Protein AF-A0A1Q6RT48-F1 (afdb_monomer_lite)

Secondary structure (DSSP, 8-state):
-HHHHHHHHHHHHHHHH-TTTT---HHHHHHHHHHHHHHHHHHHHHHHHHHHHHHHHT-

Sequence (59 aa):
MIPGCFYAFICVTYIANAHIGFNIPWTPAYIIGVVCAVAYVVACCLYGKKRAARLLASK

Foldseek 3Di:
DVVVLVVQLVVQLCQCCPPVHVVDDNVVSNVRSNVRSVVVVVVVVVVVVVVVVVVVVVD

Radius of gyration: 15.48 Å; chains: 1; bounding box: 34×16×45 Å

pLDDT: mean 85.8, std 7.83, range [53.72, 95.0]

Structure (mmCIF, N/CA/C/O backbone):
data_AF-A0A1Q6RT48-F1
#
_entry.id   AF-A0A1Q6RT48-F1
#
loop_
_atom_site.group_PDB
_atom_site.id
_atom_site.type_symbol
_atom_site.label_atom_id
_atom_site.label_alt_id
_atom_site.label_comp_id
_atom_site.label_asym_id
_atom_site.label_entity_id
_atom_site.label_seq_id
_atom_site.pdbx_PDB_ins_code
_atom_site.Cartn_x
_atom_site.Cartn_y
_atom_site.Cartn_z
_atom_site.occupancy
_atom_site.B_iso_or_equiv
_atom_site.auth_seq_id
_atom_site.auth_comp_id
_atom_site.auth_asym_id
_atom_site.auth_atom_id
_atom_site.pdbx_PDB_model_num
ATOM 1 N N . MET A 1 1 ? -7.755 9.339 6.718 1.00 67.88 1 MET A N 1
ATOM 2 C CA . MET A 1 1 ? -7.121 8.134 6.128 1.00 67.88 1 MET A CA 1
ATOM 3 C C . MET A 1 1 ? -6.704 8.342 4.682 1.00 67.88 1 MET A C 1
ATOM 5 O O . MET A 1 1 ? -5.599 7.941 4.353 1.00 67.88 1 MET A O 1
ATOM 9 N N . ILE A 1 2 ? -7.523 9.000 3.851 1.00 77.31 2 ILE A N 1
ATOM 10 C CA . ILE A 1 2 ? -7.221 9.243 2.428 1.00 77.31 2 ILE A CA 1
ATOM 11 C C . ILE A 1 2 ? -5.833 9.894 2.205 1.00 77.31 2 ILE A C 1
ATOM 13 O O . ILE A 1 2 ? -5.063 9.332 1.429 1.00 77.31 2 ILE A O 1
ATOM 17 N N . PRO A 1 3 ? -5.425 10.956 2.940 1.00 86.69 3 PRO A N 1
ATOM 18 C CA . PRO A 1 3 ? -4.098 11.555 2.743 1.00 86.69 3 PRO A CA 1
ATOM 19 C C . PRO A 1 3 ? -2.940 10.617 3.121 1.00 86.69 3 PRO A C 1
ATOM 21 O O . PRO A 1 3 ? -1.956 10.520 2.398 1.00 86.69 3 PRO A O 1
ATOM 24 N N . GLY A 1 4 ? -3.070 9.881 4.232 1.00 84.31 4 GLY A N 1
ATOM 25 C CA . GLY A 1 4 ? -2.034 8.950 4.701 1.00 84.31 4 GLY A CA 1
ATOM 26 C C . GLY A 1 4 ? -1.892 7.710 3.817 1.00 84.31 4 GLY A C 1
ATOM 27 O O . GLY A 1 4 ? -0.786 7.235 3.589 1.00 84.31 4 GLY A O 1
ATOM 28 N N . CYS A 1 5 ? -3.003 7.220 3.264 1.00 87.44 5 CYS A N 1
ATOM 29 C CA . CYS A 1 5 ? -3.007 6.094 2.335 1.00 87.44 5 CYS A CA 1
ATOM 30 C C . CYS A 1 5 ? -2.319 6.449 1.010 1.00 87.44 5 CYS A C 1
ATOM 32 O O . CYS A 1 5 ? -1.541 5.654 0.488 1.00 87.44 5 CYS A O 1
ATOM 34 N N . PHE A 1 6 ? -2.571 7.658 0.498 1.00 87.81 6 PHE A N 1
ATOM 35 C CA . PHE A 1 6 ? -1.899 8.174 -0.693 1.00 87.81 6 PHE A CA 1
ATOM 36 C C . PHE A 1 6 ? -0.392 8.343 -0.462 1.00 87.81 6 PHE A C 1
ATOM 38 O O . PHE A 1 6 ? 0.409 7.917 -1.289 1.00 87.81 6 PHE A O 1
ATOM 45 N N . TYR A 1 7 ? 0.007 8.874 0.697 1.00 89.12 7 TYR A N 1
ATOM 46 C CA . TYR A 1 7 ? 1.422 8.977 1.060 1.00 89.12 7 TYR A CA 1
ATOM 47 C C . TYR A 1 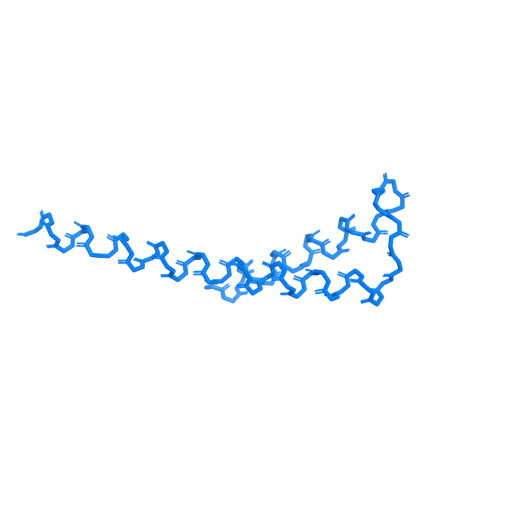7 ? 2.111 7.611 1.128 1.00 89.12 7 TYR A C 1
ATOM 49 O O . TYR A 1 7 ? 3.180 7.440 0.548 1.00 89.12 7 TYR A O 1
ATOM 57 N N . ALA A 1 8 ? 1.486 6.622 1.776 1.00 90.00 8 ALA A N 1
ATOM 58 C CA . ALA A 1 8 ? 2.031 5.268 1.847 1.00 90.00 8 ALA A CA 1
ATOM 59 C C . ALA A 1 8 ? 2.201 4.647 0.449 1.00 90.00 8 ALA A C 1
ATOM 61 O O . ALA A 1 8 ? 3.248 4.073 0.157 1.00 90.00 8 ALA A O 1
ATOM 62 N N . PHE A 1 9 ? 1.212 4.821 -0.432 1.00 90.62 9 PHE A N 1
ATOM 63 C CA . PHE A 1 9 ? 1.278 4.365 -1.821 1.00 90.62 9 PHE A CA 1
ATOM 64 C C . PHE A 1 9 ? 2.460 4.980 -2.581 1.00 90.62 9 PHE A C 1
ATOM 66 O O . PHE A 1 9 ? 3.264 4.250 -3.164 1.00 90.62 9 PHE A O 1
ATOM 73 N N . ILE A 1 10 ? 2.586 6.310 -2.554 1.00 92.69 10 ILE A N 1
ATOM 74 C CA . ILE A 1 10 ? 3.641 7.030 -3.274 1.00 92.69 10 ILE A CA 1
ATOM 75 C C . ILE A 1 10 ? 5.016 6.634 -2.734 1.00 92.69 10 ILE A C 1
ATOM 77 O O . ILE A 1 10 ? 5.871 6.211 -3.508 1.00 92.69 10 ILE A O 1
ATOM 81 N N . CYS A 1 11 ? 5.226 6.677 -1.416 1.00 93.12 11 CYS A N 1
ATOM 82 C CA . CYS A 1 11 ? 6.520 6.330 -0.832 1.00 93.12 11 CYS A CA 1
ATOM 83 C C . CYS A 1 11 ? 6.952 4.903 -1.197 1.00 93.12 11 CYS A C 1
ATOM 85 O O . CYS A 1 11 ? 8.077 4.708 -1.648 1.00 93.12 11 CYS A O 1
ATOM 87 N N . VAL A 1 12 ? 6.064 3.913 -1.069 1.00 91.81 12 VAL A N 1
ATOM 88 C CA . VAL A 1 12 ? 6.400 2.513 -1.375 1.00 91.81 12 VAL A CA 1
ATOM 89 C C . VAL A 1 12 ? 6.675 2.314 -2.865 1.00 91.81 12 VAL A C 1
ATOM 91 O O . VAL A 1 12 ? 7.647 1.651 -3.218 1.00 91.81 12 VAL A O 1
ATOM 94 N N . THR A 1 13 ? 5.871 2.923 -3.739 1.00 91.25 13 THR A N 1
ATOM 95 C CA . THR A 1 13 ? 6.041 2.815 -5.197 1.00 91.25 13 THR A CA 1
ATOM 96 C C . THR A 1 13 ? 7.393 3.373 -5.645 1.00 91.25 13 THR A C 1
ATOM 98 O O . THR A 1 13 ? 8.119 2.710 -6.384 1.00 91.25 13 THR A O 1
ATOM 101 N N . TYR A 1 14 ? 7.766 4.568 -5.175 1.00 90.50 14 TYR A N 1
ATOM 102 C CA . TYR A 1 14 ? 9.036 5.193 -5.552 1.00 90.50 14 TYR A CA 1
ATOM 103 C C . TYR A 1 14 ? 10.246 4.488 -4.931 1.00 90.50 14 TYR A C 1
ATOM 105 O O . TYR A 1 14 ? 11.275 4.382 -5.588 1.00 90.50 14 TYR A O 1
ATOM 113 N N . ILE A 1 15 ? 10.133 3.952 -3.711 1.00 90.62 15 ILE A N 1
ATOM 114 C CA . ILE A 1 15 ? 11.200 3.140 -3.101 1.00 90.62 15 ILE A CA 1
ATOM 115 C C . ILE A 1 15 ? 11.398 1.828 -3.877 1.00 90.62 15 ILE A C 1
ATOM 117 O O . ILE A 1 15 ? 12.535 1.422 -4.115 1.00 90.62 15 ILE A O 1
ATOM 121 N N . ALA A 1 16 ? 10.312 1.179 -4.310 1.00 87.06 16 ALA A N 1
ATOM 122 C CA . ALA A 1 16 ? 10.374 -0.048 -5.104 1.00 87.06 16 ALA A CA 1
ATOM 123 C C . ALA A 1 16 ? 10.944 0.190 -6.514 1.00 87.06 16 ALA A C 1
ATOM 125 O O . ALA A 1 16 ? 11.690 -0.641 -7.030 1.00 87.06 16 ALA A O 1
ATOM 126 N N . ASN A 1 17 ? 10.628 1.334 -7.126 1.00 87.88 17 ASN A N 1
ATOM 127 C CA . ASN A 1 17 ? 11.152 1.706 -8.439 1.00 87.88 17 ASN A CA 1
ATOM 128 C C . ASN A 1 17 ? 12.566 2.317 -8.397 1.00 87.88 17 ASN A C 1
ATOM 130 O O . ASN A 1 17 ? 13.233 2.373 -9.426 1.00 87.88 17 ASN A O 1
ATOM 134 N N . ALA A 1 18 ? 13.043 2.767 -7.231 1.00 88.06 18 ALA A N 1
ATOM 135 C CA . ALA A 1 18 ? 14.319 3.463 -7.110 1.00 88.06 18 ALA A CA 1
ATOM 136 C C . ALA A 1 18 ? 15.484 2.657 -7.704 1.00 88.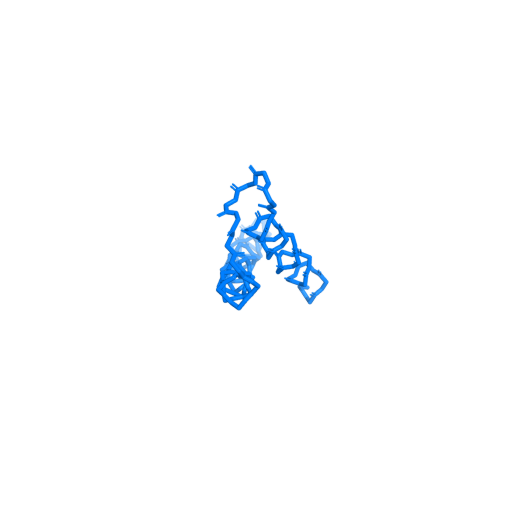06 18 ALA A C 1
ATOM 138 O O . ALA A 1 18 ? 15.693 1.488 -7.372 1.00 88.06 18 ALA A O 1
ATOM 139 N N . HIS A 1 19 ? 16.298 3.337 -8.513 1.00 74.56 19 HIS A N 1
ATOM 140 C CA . HIS A 1 19 ? 17.441 2.759 -9.227 1.00 74.56 19 HIS A CA 1
ATOM 141 C C . HIS A 1 19 ? 18.532 2.185 -8.307 1.00 74.56 19 HIS A C 1
ATOM 143 O O . HIS A 1 19 ? 19.235 1.259 -8.694 1.00 74.56 19 HIS A O 1
ATOM 149 N N . ILE A 1 20 ? 18.674 2.738 -7.098 1.00 77.69 20 ILE A N 1
ATOM 150 C CA . ILE A 1 20 ? 19.613 2.272 -6.057 1.00 77.69 20 ILE A CA 1
ATOM 151 C C . ILE A 1 20 ? 18.928 1.290 -5.082 1.00 77.69 20 ILE A C 1
ATOM 153 O O . ILE A 1 20 ? 19.590 0.629 -4.290 1.00 77.69 20 ILE A O 1
ATOM 157 N N . GLY A 1 21 ? 17.596 1.203 -5.123 1.00 67.62 21 GLY A N 1
ATOM 158 C CA . GLY A 1 21 ? 16.798 0.302 -4.297 1.00 67.62 21 GLY A CA 1
ATOM 159 C C . GLY A 1 21 ? 16.575 -1.038 -4.993 1.00 67.62 21 GLY A C 1
ATOM 160 O O . GLY A 1 21 ? 17.516 -1.775 -5.267 1.00 67.62 21 GLY A O 1
ATOM 161 N N . PHE A 1 22 ? 15.314 -1.357 -5.285 1.00 78.44 22 PHE A N 1
ATOM 162 C CA . PHE A 1 22 ? 14.935 -2.641 -5.883 1.00 78.44 22 PHE A CA 1
ATOM 163 C C . PHE A 1 22 ? 14.941 -2.643 -7.421 1.00 78.44 22 PHE A C 1
ATOM 165 O O . PHE A 1 22 ? 14.818 -3.713 -8.013 1.00 78.44 22 PHE A O 1
ATOM 172 N N . ASN A 1 23 ? 15.088 -1.474 -8.067 1.00 86.44 23 ASN A N 1
ATOM 173 C CA . ASN A 1 23 ? 15.099 -1.295 -9.527 1.00 86.44 23 ASN A CA 1
ATOM 174 C C . ASN A 1 23 ? 13.975 -2.068 -10.254 1.00 86.44 23 ASN A C 1
ATOM 176 O O . ASN A 1 23 ? 14.168 -2.659 -11.319 1.00 86.44 23 ASN A O 1
ATOM 180 N N . ILE A 1 24 ? 12.791 -2.111 -9.639 1.00 86.25 24 ILE A N 1
ATOM 181 C CA . ILE A 1 24 ? 11.627 -2.813 -10.174 1.00 86.25 24 ILE A CA 1
ATOM 182 C C . ILE A 1 24 ? 10.941 -1.885 -11.188 1.00 86.25 24 ILE A C 1
ATOM 184 O O . ILE A 1 24 ? 10.712 -0.711 -10.875 1.00 86.25 24 ILE A O 1
ATOM 188 N N . PRO A 1 25 ? 10.567 -2.365 -12.390 1.00 89.12 25 PRO A N 1
ATOM 189 C CA . PRO A 1 25 ? 9.867 -1.535 -13.362 1.00 89.12 25 PRO A CA 1
ATOM 190 C C . PRO A 1 25 ? 8.544 -1.002 -12.795 1.00 89.12 25 PRO A C 1
ATOM 192 O O . PRO A 1 25 ? 7.934 -1.594 -11.903 1.00 89.12 25 PRO A O 1
ATOM 195 N N . TRP A 1 26 ? 8.091 0.133 -13.325 1.00 87.19 26 TRP A N 1
ATOM 196 C CA . TRP A 1 26 ? 6.966 0.897 -12.778 1.00 87.19 26 TRP A CA 1
ATOM 197 C C . TRP A 1 26 ? 5.701 0.067 -12.538 1.00 87.19 26 TRP A C 1
ATOM 199 O O . TRP A 1 26 ? 5.084 0.189 -11.484 1.00 87.19 26 TRP A O 1
ATOM 209 N N . THR A 1 27 ? 5.333 -0.818 -13.467 1.00 90.69 27 THR A N 1
ATOM 210 C CA . THR A 1 27 ? 4.113 -1.635 -13.365 1.00 90.69 27 THR A CA 1
ATOM 211 C C . THR A 1 27 ? 4.078 -2.495 -12.089 1.00 90.69 27 THR A C 1
ATOM 213 O O . THR A 1 27 ? 3.147 -2.330 -11.300 1.00 90.69 27 THR A O 1
ATOM 216 N N . PRO A 1 28 ? 5.069 -3.366 -11.809 1.00 88.44 28 PRO A N 1
ATOM 217 C CA . PRO A 1 28 ? 5.113 -4.096 -10.543 1.00 88.44 28 PRO A CA 1
ATOM 218 C C . PRO A 1 28 ? 5.324 -3.200 -9.314 1.00 88.44 28 PRO A C 1
ATOM 220 O O . PRO A 1 28 ? 4.745 -3.485 -8.266 1.00 88.44 28 PRO A O 1
ATOM 223 N N . ALA A 1 29 ? 6.069 -2.095 -9.423 1.00 90.69 29 ALA A N 1
ATOM 224 C CA . ALA A 1 29 ? 6.233 -1.150 -8.314 1.00 90.69 29 ALA A CA 1
ATOM 225 C C . ALA A 1 29 ? 4.891 -0.533 -7.869 1.00 90.69 29 ALA A C 1
ATOM 227 O O . ALA A 1 29 ? 4.621 -0.444 -6.670 1.00 90.69 29 ALA A O 1
ATOM 228 N N . TYR A 1 30 ? 4.012 -0.186 -8.818 1.00 90.25 30 TYR A N 1
ATOM 229 C CA . TYR A 1 30 ? 2.661 0.292 -8.517 1.00 90.25 30 TYR A CA 1
ATOM 230 C C . TYR A 1 30 ? 1.815 -0.767 -7.806 1.00 90.25 30 TYR A C 1
ATOM 232 O O . TYR A 1 30 ? 1.120 -0.442 -6.845 1.00 90.25 30 TYR A O 1
ATOM 240 N N . ILE A 1 31 ? 1.893 -2.036 -8.225 1.00 92.88 31 ILE A N 1
ATOM 241 C CA . ILE A 1 31 ? 1.156 -3.134 -7.576 1.00 92.88 31 ILE A CA 1
ATOM 242 C C . ILE A 1 31 ? 1.589 -3.267 -6.110 1.00 92.88 31 ILE A C 1
ATOM 244 O O . ILE A 1 31 ? 0.739 -3.318 -5.219 1.00 92.88 31 ILE A O 1
ATOM 248 N N . ILE A 1 32 ? 2.899 -3.252 -5.846 1.00 92.94 32 ILE A N 1
ATOM 249 C CA . ILE A 1 32 ? 3.456 -3.305 -4.485 1.00 92.94 32 ILE A CA 1
ATOM 250 C C . ILE A 1 32 ? 2.972 -2.106 -3.661 1.00 92.94 32 ILE A C 1
ATOM 252 O O . ILE A 1 32 ? 2.510 -2.274 -2.530 1.00 92.94 32 ILE A O 1
ATOM 256 N N . GLY A 1 33 ? 3.010 -0.906 -4.244 1.00 91.38 33 GLY A N 1
ATOM 257 C CA . GLY A 1 33 ? 2.492 0.306 -3.620 1.00 91.38 33 GLY A CA 1
ATOM 258 C C . GLY A 1 33 ? 1.032 0.168 -3.188 1.00 91.38 33 GLY A C 1
ATOM 259 O O . GLY A 1 33 ? 0.698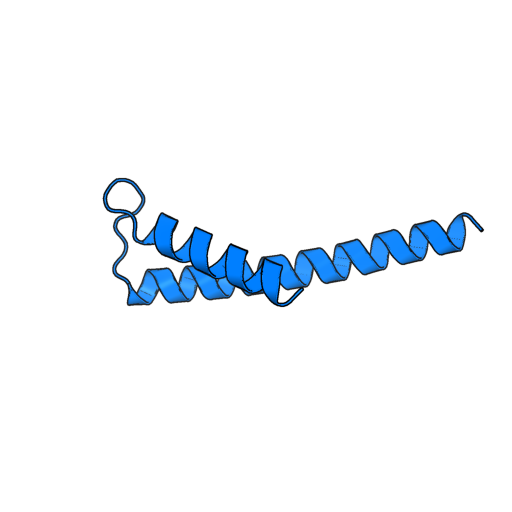 0.508 -2.050 1.00 91.38 33 GLY A O 1
ATOM 260 N N . VAL A 1 34 ? 0.156 -0.347 -4.062 1.00 94.00 34 VAL A N 1
ATOM 261 C CA . VAL A 1 34 ? -1.273 -0.537 -3.749 1.00 94.00 34 VAL A CA 1
ATOM 262 C C . VAL A 1 34 ? -1.453 -1.536 -2.607 1.00 94.00 34 VAL A C 1
ATOM 264 O O . VAL A 1 34 ? -2.194 -1.255 -1.664 1.00 94.00 34 VAL A O 1
ATOM 267 N N . VAL A 1 35 ? -0.755 -2.674 -2.647 1.00 95.00 35 VAL A N 1
ATOM 268 C CA . VAL A 1 35 ? -0.847 -3.708 -1.602 1.00 95.00 35 VAL A CA 1
ATOM 269 C C . VAL A 1 35 ? -0.428 -3.146 -0.239 1.00 95.00 35 VAL A C 1
ATOM 271 O O . VAL A 1 35 ? -1.147 -3.317 0.750 1.00 95.00 35 VAL A O 1
ATOM 274 N N . CYS A 1 36 ? 0.685 -2.410 -0.178 1.00 92.31 36 CYS A N 1
ATOM 275 C CA . CYS A 1 36 ? 1.131 -1.764 1.056 1.00 92.31 36 CYS A CA 1
ATOM 276 C C . CYS A 1 36 ? 0.164 -0.675 1.544 1.00 92.31 36 CYS A C 1
ATOM 278 O O . CYS A 1 36 ? -0.062 -0.558 2.750 1.00 92.31 36 CYS A O 1
ATOM 280 N N . ALA A 1 37 ? -0.441 0.099 0.642 1.00 92.25 37 ALA A N 1
ATOM 281 C CA . ALA A 1 37 ? -1.420 1.121 1.003 1.00 92.25 37 ALA A CA 1
ATOM 282 C C . ALA A 1 37 ? -2.695 0.509 1.615 1.00 92.25 37 ALA A C 1
ATOM 284 O O . ALA A 1 37 ? -3.187 0.991 2.639 1.00 92.25 37 ALA A O 1
ATOM 285 N N . VAL A 1 38 ? -3.186 -0.601 1.052 1.00 93.00 38 VAL A N 1
ATOM 286 C CA . VAL A 1 38 ? -4.314 -1.359 1.618 1.00 93.00 38 VAL A CA 1
ATOM 287 C C . VAL A 1 38 ? -3.956 -1.905 3.001 1.00 93.00 38 VAL A C 1
ATOM 289 O O . VAL A 1 38 ? -4.728 -1.728 3.946 1.00 93.00 38 VAL A O 1
ATOM 292 N N . ALA A 1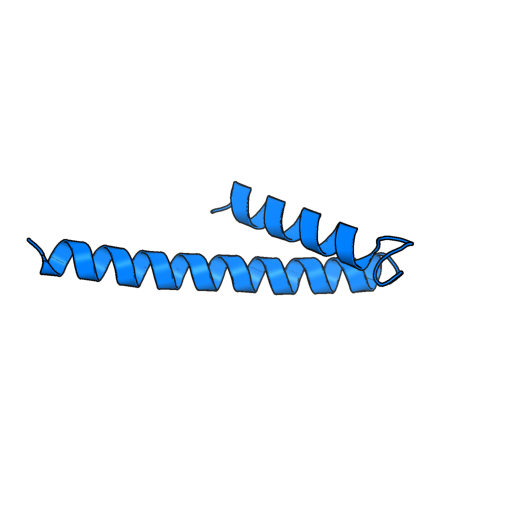 39 ? -2.769 -2.499 3.158 1.00 92.94 39 ALA A N 1
ATOM 293 C CA . ALA A 1 39 ? -2.298 -2.991 4.452 1.00 92.94 39 ALA A CA 1
ATOM 294 C C . ALA A 1 39 ? -2.226 -1.870 5.508 1.00 92.94 39 ALA A C 1
ATOM 296 O O . ALA A 1 39 ? -2.682 -2.056 6.639 1.00 92.94 39 ALA A O 1
ATOM 297 N N . TYR A 1 40 ? -1.731 -0.685 5.129 1.00 90.19 40 TYR A N 1
ATOM 298 C CA . TYR A 1 40 ? -1.682 0.493 5.999 1.00 90.19 40 TYR A CA 1
ATOM 299 C C . TYR A 1 40 ? -3.081 0.926 6.463 1.00 90.19 40 TYR A C 1
ATOM 301 O O . TYR A 1 40 ? -3.305 1.141 7.655 1.00 90.19 40 TYR A O 1
ATOM 309 N N . VAL A 1 41 ? -4.055 0.993 5.550 1.00 90.69 41 VAL A N 1
ATOM 310 C CA . VAL A 1 41 ? -5.447 1.341 5.885 1.00 90.69 41 VAL A CA 1
ATOM 311 C C . VAL A 1 41 ? -6.060 0.328 6.841 1.00 90.69 41 VAL A C 1
ATOM 313 O O . VAL A 1 41 ? -6.641 0.721 7.853 1.00 90.69 41 VAL A O 1
ATOM 316 N N . VAL A 1 42 ? -5.899 -0.967 6.573 1.00 91.38 42 VAL A N 1
ATOM 317 C CA . VAL A 1 42 ? -6.424 -2.020 7.451 1.00 91.38 42 VAL A CA 1
ATOM 318 C C . VAL A 1 42 ? -5.810 -1.909 8.847 1.00 91.38 42 VAL A C 1
ATOM 320 O O . VAL A 1 42 ? -6.545 -1.897 9.838 1.00 91.38 42 VAL A O 1
ATOM 323 N N . ALA A 1 43 ? -4.489 -1.739 8.945 1.00 90.38 43 ALA A N 1
ATOM 324 C CA . ALA A 1 43 ? -3.800 -1.567 10.221 1.00 90.38 43 ALA A CA 1
ATOM 325 C C . ALA A 1 43 ? -4.302 -0.332 10.988 1.00 90.38 43 ALA A C 1
ATOM 327 O O . ALA A 1 43 ? -4.613 -0.430 12.178 1.00 90.38 43 ALA A O 1
ATOM 328 N N . CYS A 1 44 ? -4.461 0.810 10.313 1.00 88.56 44 CYS A N 1
ATOM 329 C CA . CYS A 1 44 ? -4.999 2.028 10.916 1.00 88.56 44 CYS A CA 1
ATOM 330 C C . CYS A 1 44 ? -6.447 1.858 11.402 1.00 88.56 44 CYS A C 1
ATOM 332 O O . CYS A 1 44 ? -6.765 2.298 12.508 1.00 88.56 44 CYS A O 1
ATOM 334 N N . CYS A 1 45 ? -7.315 1.192 10.634 1.00 88.38 45 CYS A N 1
ATOM 335 C CA . CYS A 1 45 ? -8.692 0.896 11.040 1.00 88.38 45 CYS A CA 1
ATOM 336 C C . CYS A 1 45 ? -8.739 -0.009 12.279 1.00 88.38 45 CYS A C 1
ATOM 338 O O . CYS A 1 45 ? -9.474 0.264 13.231 1.00 88.38 45 CYS A O 1
ATOM 340 N N . LEU A 1 46 ? -7.935 -1.076 12.297 1.00 88.25 46 LEU A N 1
ATOM 341 C CA . LEU A 1 46 ? -7.862 -2.002 13.428 1.00 88.25 46 LEU A CA 1
ATOM 342 C C . LEU A 1 46 ? -7.308 -1.318 14.680 1.00 88.25 46 LEU A C 1
ATOM 344 O O . LEU A 1 46 ? -7.866 -1.476 15.768 1.00 88.25 46 LEU A O 1
ATOM 348 N N . TYR A 1 47 ? -6.241 -0.533 14.535 1.00 85.88 47 TYR A N 1
ATOM 349 C CA . TYR A 1 47 ? -5.653 0.217 15.640 1.00 85.88 47 TYR A CA 1
ATOM 350 C C . TYR A 1 47 ? -6.619 1.275 16.183 1.00 85.88 47 TYR A C 1
ATOM 352 O O . TYR A 1 47 ? -6.803 1.372 17.397 1.00 85.88 47 TYR A O 1
ATOM 360 N N . GLY A 1 48 ? -7.299 2.013 15.300 1.00 85.00 48 GLY A N 1
ATOM 361 C CA . GLY A 1 48 ? -8.331 2.982 15.668 1.00 85.00 48 GLY A CA 1
ATOM 362 C C . GLY A 1 48 ? -9.453 2.345 16.488 1.00 85.00 48 GLY A C 1
ATOM 363 O O . GLY A 1 48 ? -9.780 2.841 17.565 1.00 85.00 48 GLY A O 1
ATOM 364 N N . LYS A 1 49 ? -9.968 1.187 16.050 1.00 82.62 49 LYS A N 1
ATOM 365 C CA . LYS A 1 49 ? -10.976 0.415 16.798 1.00 82.62 49 LYS A CA 1
ATOM 366 C C . LYS A 1 49 ? -10.473 -0.023 18.176 1.00 82.62 49 LYS A C 1
ATOM 368 O O . LYS A 1 49 ? -11.173 0.165 19.167 1.00 82.62 49 LYS A O 1
ATOM 373 N N . LYS A 1 50 ? -9.252 -0.566 18.261 1.00 80.19 50 LYS A N 1
ATOM 374 C CA . LYS A 1 50 ? -8.645 -0.996 19.536 1.00 80.19 50 LYS A CA 1
ATOM 375 C C . LYS A 1 50 ? -8.433 0.177 20.498 1.00 80.19 50 LYS A C 1
ATOM 377 O O . LYS A 1 50 ? -8.671 0.040 21.695 1.00 80.19 50 LYS A O 1
ATOM 382 N N . ARG A 1 51 ? -8.017 1.343 19.992 1.00 81.38 51 ARG A N 1
ATOM 383 C CA . ARG A 1 51 ? -7.849 2.563 20.794 1.00 81.38 51 ARG A CA 1
ATOM 384 C C . ARG A 1 51 ? -9.190 3.116 21.281 1.00 81.38 51 ARG A C 1
ATOM 386 O O . ARG A 1 51 ? -9.289 3.463 22.453 1.00 81.38 51 ARG A O 1
ATOM 393 N N . ALA A 1 52 ? -10.206 3.166 20.420 1.00 80.88 52 ALA A N 1
ATOM 394 C CA . ALA A 1 52 ? -11.545 3.624 20.791 1.00 80.88 52 ALA A CA 1
ATOM 395 C C . ALA A 1 52 ? -12.169 2.739 21.884 1.00 80.88 52 ALA A C 1
ATOM 397 O O . ALA A 1 52 ? -12.681 3.260 22.870 1.00 80.88 52 ALA A O 1
ATOM 398 N N . ALA A 1 53 ? -12.038 1.413 21.763 1.00 82.88 53 ALA A N 1
ATOM 399 C CA . ALA A 1 53 ? -12.506 0.470 22.780 1.00 82.88 53 ALA A CA 1
ATOM 400 C C . ALA A 1 53 ? -11.798 0.659 24.135 1.00 82.88 53 ALA A C 1
ATOM 402 O O . ALA A 1 53 ? -12.449 0.651 25.174 1.00 82.88 53 ALA A O 1
ATOM 403 N N . ARG A 1 54 ? -10.476 0.895 24.137 1.00 80.62 54 ARG A N 1
ATOM 404 C CA . ARG A 1 54 ? -9.719 1.186 25.370 1.00 80.62 54 ARG A CA 1
ATOM 405 C C . ARG A 1 54 ? -10.146 2.492 26.040 1.00 80.62 54 ARG A C 1
ATOM 407 O O . ARG A 1 54 ? -10.227 2.536 27.262 1.00 80.62 54 ARG A O 1
ATOM 414 N N . LEU A 1 55 ? -10.397 3.541 25.256 1.00 80.62 55 LEU A N 1
ATOM 415 C CA . LEU A 1 55 ? -10.870 4.827 25.777 1.00 80.62 55 LEU A CA 1
ATOM 416 C C . LEU A 1 55 ? -12.278 4.716 26.378 1.00 80.62 55 LEU A C 1
ATOM 418 O O . LEU A 1 55 ? -12.526 5.310 27.419 1.00 80.62 55 LEU A O 1
ATOM 422 N N . LEU A 1 56 ? -13.168 3.934 25.758 1.00 79.81 56 LEU A N 1
ATOM 423 C CA . LEU A 1 56 ? -14.498 3.633 26.300 1.00 79.81 56 LEU A CA 1
ATOM 424 C C . LEU A 1 56 ? -14.437 2.818 27.596 1.00 79.81 56 LEU A C 1
ATOM 426 O O . LEU A 1 56 ? -15.195 3.101 28.506 1.00 79.81 56 LEU A O 1
ATOM 430 N N . ALA A 1 57 ? -13.530 1.845 27.695 1.00 75.56 57 ALA A N 1
ATOM 431 C CA . ALA A 1 57 ? -13.369 1.022 28.897 1.00 75.56 57 ALA A CA 1
ATOM 432 C C . ALA A 1 57 ? -12.692 1.755 30.073 1.00 75.56 57 ALA A C 1
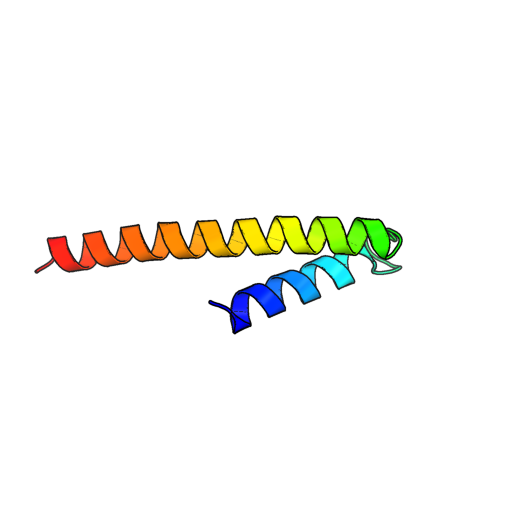ATOM 434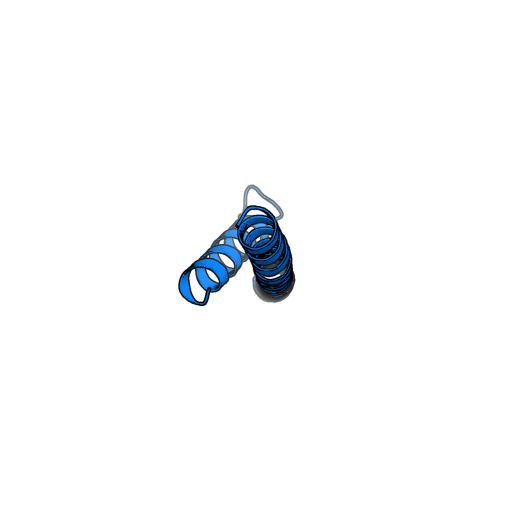 O O . ALA A 1 57 ? -12.677 1.236 31.184 1.00 75.56 57 ALA A O 1
ATOM 435 N N . SER A 1 58 ? -12.088 2.921 29.823 1.00 66.69 58 SER A N 1
ATOM 436 C CA . SER A 1 58 ? -11.433 3.753 30.847 1.00 66.69 58 SER A CA 1
ATOM 437 C C . SER A 1 58 ? -12.345 4.870 31.374 1.00 66.69 58 SER A C 1
ATOM 439 O O . SER A 1 58 ? -11.877 5.731 32.117 1.00 66.69 58 SER A O 1
ATOM 441 N N . LYS A 1 59 ? -13.607 4.897 30.935 1.00 53.72 59 LYS A N 1
ATOM 442 C CA . LYS A 1 59 ? -14.630 5.878 31.294 1.00 53.72 59 LYS A CA 1
ATOM 443 C C . LYS A 1 59 ? -15.733 5.185 32.081 1.00 53.72 59 LYS A C 1
ATOM 445 O O . LYS A 1 59 ? -16.271 5.847 32.990 1.00 53.72 59 LYS A O 1
#